Protein AF-A0A7S0RII6-F1 (afdb_monomer_lite)

Foldseek 3Di:
DPPPPVVVVVVPPPPPPCPPPQAADPVRDRGDPLRVLVVVLVVVVVVDPDNVVSVVSVVSSVCSVPVPVVVVVVVVVVVVVVVVVVVVVVVVVVVVVVVVVVPD

pLDDT: mean 78.42, std 18.79, range [42.31, 96.88]

Organism: NCBI:txid1411642

Secondary structure (DSSP, 8-state):
--SSSSTTTTS---------GGGS-TTS-SS-TTHHHHHHHHHHHHH-S-TTTTHHHHHHHHHHHH-HHHHHHHHHHHHHHHHHHHHHHHHHHHHHHHHHHHH-

Structure (mmCIF, N/CA/C/O backbone):
data_AF-A0A7S0RII6-F1
#
_entry.id   AF-A0A7S0RII6-F1
#
loop_
_atom_site.group_PDB
_atom_site.id
_atom_site.type_symbol
_atom_site.label_atom_id
_atom_site.label_alt_id
_atom_site.label_comp_id
_atom_site.label_asym_id
_atom_site.label_entity_id
_atom_site.label_seq_id
_atom_site.pdbx_PDB_ins_code
_atom_site.Cartn_x
_atom_site.Cartn_y
_atom_site.Cartn_z
_atom_site.occupancy
_atom_site.B_iso_or_equiv
_atom_site.auth_seq_id
_atom_site.auth_comp_id
_atom_site.auth_asym_id
_atom_site.auth_atom_id
_atom_site.pdbx_PDB_model_num
ATOM 1 N N . GLN A 1 1 ? 55.518 30.524 -26.015 1.00 45.69 1 GLN A N 1
ATOM 2 C CA . GLN A 1 1 ? 55.018 30.055 -24.703 1.00 45.69 1 GLN A CA 1
ATOM 3 C C . GLN A 1 1 ? 53.599 30.587 -24.507 1.00 45.69 1 GLN A C 1
ATOM 5 O O . GLN A 1 1 ? 53.446 31.653 -23.937 1.00 45.69 1 GLN A O 1
ATOM 10 N N . ALA A 1 2 ? 52.586 29.909 -25.058 1.00 44.56 2 ALA A N 1
ATOM 11 C CA . ALA A 1 2 ? 51.161 30.205 -24.810 1.00 44.56 2 ALA A CA 1
ATOM 12 C C . ALA A 1 2 ? 50.197 29.107 -25.323 1.00 44.56 2 ALA A C 1
ATOM 14 O O . ALA A 1 2 ? 48.999 29.223 -25.121 1.00 44.56 2 ALA A O 1
ATOM 15 N N . GLU A 1 3 ? 50.682 28.033 -25.961 1.00 45.16 3 GLU A N 1
ATOM 16 C CA . GLU A 1 3 ? 49.813 27.012 -26.581 1.00 45.16 3 GLU A CA 1
ATOM 17 C C . GLU A 1 3 ? 49.700 25.699 -25.784 1.00 45.16 3 GLU A C 1
ATOM 19 O O . GLU A 1 3 ? 49.006 24.779 -26.198 1.00 45.16 3 GLU A O 1
ATOM 24 N N . SER A 1 4 ? 50.344 25.583 -24.616 1.00 50.72 4 SER A N 1
ATOM 25 C CA . SER A 1 4 ? 50.370 24.325 -23.845 1.00 50.72 4 SER A CA 1
ATOM 26 C C . SER A 1 4 ? 49.363 24.244 -22.692 1.00 50.72 4 SER A C 1
ATOM 28 O O . SER A 1 4 ? 49.261 23.196 -22.054 1.00 50.72 4 SER A O 1
ATOM 30 N N . LEU A 1 5 ? 48.603 25.309 -22.411 1.00 47.88 5 LEU A N 1
ATOM 31 C CA . LEU A 1 5 ? 47.636 25.320 -21.300 1.00 47.88 5 LEU A CA 1
ATOM 32 C C . LEU A 1 5 ? 46.221 24.885 -21.702 1.00 47.88 5 LEU A C 1
ATOM 34 O O . LEU A 1 5 ? 45.449 24.489 -20.835 1.00 47.88 5 LEU A O 1
ATOM 38 N N . ILE A 1 6 ? 45.895 24.863 -22.998 1.00 52.44 6 ILE A N 1
ATOM 39 C CA . ILE A 1 6 ? 44.579 24.408 -23.480 1.00 52.44 6 ILE A CA 1
ATOM 40 C C . ILE A 1 6 ? 44.507 22.867 -23.519 1.00 52.44 6 ILE A C 1
ATOM 42 O O . ILE A 1 6 ? 43.467 22.284 -23.227 1.00 52.44 6 ILE A O 1
ATOM 46 N N . ALA A 1 7 ? 45.628 22.177 -23.764 1.00 44.47 7 ALA A N 1
ATOM 47 C CA . ALA A 1 7 ? 45.663 20.713 -23.882 1.00 44.47 7 ALA A CA 1
ATOM 48 C C . ALA A 1 7 ? 45.572 19.950 -22.542 1.00 44.47 7 ALA A C 1
ATOM 50 O O . ALA A 1 7 ? 45.335 18.746 -22.542 1.00 44.47 7 ALA A O 1
ATOM 51 N N . ARG A 1 8 ? 45.722 20.625 -21.392 1.00 48.00 8 ARG A N 1
ATOM 52 C CA . ARG A 1 8 ? 45.483 20.022 -20.064 1.00 48.00 8 ARG A CA 1
ATOM 53 C C . ARG A 1 8 ? 44.018 20.060 -19.632 1.00 48.00 8 ARG A C 1
ATOM 55 O O . ARG A 1 8 ? 43.650 19.352 -18.705 1.00 48.00 8 ARG A O 1
ATOM 62 N N . PHE A 1 9 ? 43.183 20.848 -20.305 1.00 42.31 9 PHE A N 1
ATOM 63 C CA . PHE A 1 9 ? 41.766 20.971 -19.960 1.00 42.31 9 PHE A CA 1
ATOM 64 C C . PHE A 1 9 ? 40.914 19.804 -20.489 1.00 42.31 9 PHE A C 1
ATOM 66 O O . PHE A 1 9 ? 39.756 19.671 -20.118 1.00 42.31 9 PHE A O 1
ATOM 73 N N . LEU A 1 10 ? 41.485 18.938 -21.338 1.00 43.75 10 LEU A N 1
ATOM 74 C CA . LEU A 1 10 ? 40.797 17.777 -21.916 1.00 43.75 10 LEU A CA 1
ATOM 75 C C . LEU A 1 10 ? 41.210 16.434 -21.285 1.00 43.75 10 LEU A C 1
ATOM 77 O O . LEU A 1 10 ? 40.691 15.398 -21.689 1.00 43.75 10 LEU A O 1
ATOM 81 N N . SER A 1 11 ? 42.106 16.434 -20.286 1.00 44.22 11 SER A N 1
ATOM 82 C CA . SER A 1 11 ? 42.379 15.255 -19.444 1.00 44.22 11 SER A CA 1
ATOM 83 C C . SER A 1 11 ? 41.523 15.203 -18.179 1.00 44.22 11 SER A C 1
ATOM 85 O O . SER A 1 11 ? 41.593 14.220 -17.447 1.00 44.22 11 SER A O 1
ATOM 87 N N . ASP A 1 12 ? 40.695 16.219 -17.926 1.00 45.47 12 ASP A N 1
ATOM 88 C CA . ASP A 1 12 ? 39.570 16.077 -17.010 1.00 45.47 12 ASP A CA 1
ATOM 89 C C . ASP A 1 12 ? 38.455 15.349 -17.761 1.00 45.47 12 ASP A C 1
ATOM 91 O O . ASP A 1 12 ? 37.452 15.916 -18.192 1.00 45.47 12 ASP A O 1
ATOM 95 N N . SER A 1 13 ? 38.632 14.033 -17.906 1.00 45.16 13 SER A N 1
ATOM 96 C CA . SER A 1 13 ? 37.568 13.088 -18.256 1.00 45.16 13 SER A CA 1
ATOM 97 C C . SER A 1 13 ? 36.567 12.949 -17.096 1.00 45.16 13 SER A C 1
ATOM 99 O O . SER A 1 13 ? 36.094 11.865 -16.775 1.00 45.16 13 SER A O 1
ATOM 101 N N . SER A 1 14 ? 36.229 14.088 -16.497 1.00 47.66 14 SER A N 1
ATOM 102 C CA . SER A 1 14 ? 35.065 14.371 -15.680 1.00 47.66 14 SER A CA 1
ATOM 103 C C . SER A 1 14 ? 33.912 14.800 -16.600 1.00 47.66 14 SER A C 1
ATOM 105 O O . SER A 1 14 ? 33.111 15.659 -16.252 1.00 47.66 14 SER A O 1
ATOM 107 N N . TYR A 1 15 ? 33.794 14.180 -17.783 1.00 50.88 15 TYR A N 1
ATOM 108 C CA . TYR A 1 15 ? 32.482 13.788 -18.289 1.00 50.88 15 TYR A CA 1
ATOM 109 C C . TYR A 1 15 ? 31.963 12.806 -17.232 1.00 50.88 15 TYR A C 1
ATOM 111 O O . TYR A 1 15 ? 32.242 11.614 -17.278 1.00 50.88 15 TYR A O 1
ATOM 119 N N . PHE A 1 16 ? 31.415 13.276 -16.110 1.00 48.25 16 PHE A N 1
ATOM 120 C CA . PHE A 1 16 ? 29.993 1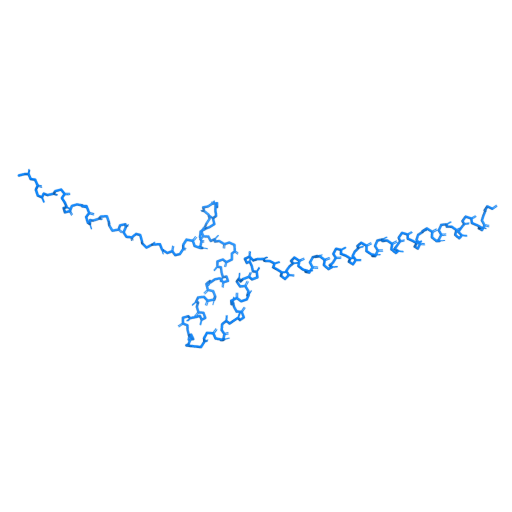3.598 -16.002 1.00 48.25 16 PHE A CA 1
ATOM 121 C C . PHE A 1 16 ? 29.140 12.542 -16.706 1.00 48.25 16 PHE A C 1
ATOM 123 O O . PHE A 1 16 ? 28.118 12.819 -17.324 1.00 48.25 16 PHE A O 1
ATOM 130 N N . PHE A 1 17 ? 29.559 11.285 -16.579 1.00 46.97 17 PHE A N 1
ATOM 131 C CA . PHE A 1 17 ? 28.635 10.190 -16.471 1.00 46.97 17 PHE A CA 1
ATOM 132 C C . PHE A 1 17 ? 27.839 10.478 -15.197 1.00 46.97 17 PHE A C 1
ATOM 134 O O . PHE A 1 17 ? 28.185 10.034 -14.105 1.00 46.97 17 PHE A O 1
ATOM 141 N N . VAL A 1 18 ? 26.785 11.288 -15.316 1.00 50.16 18 VAL A N 1
ATOM 142 C CA . VAL A 1 18 ? 25.650 11.144 -14.414 1.00 50.16 18 VAL A CA 1
ATOM 143 C C . VAL A 1 18 ? 25.082 9.772 -14.747 1.00 50.16 18 VAL A C 1
ATOM 145 O O . VAL A 1 18 ? 24.126 9.634 -15.505 1.00 50.16 18 VAL A O 1
ATOM 148 N N . THR A 1 19 ? 25.703 8.731 -14.185 1.00 54.38 19 THR A N 1
ATOM 149 C CA . THR A 1 19 ? 24.952 7.575 -13.713 1.00 54.38 19 THR A CA 1
ATOM 150 C C . THR A 1 19 ? 23.782 8.176 -12.959 1.00 54.38 19 THR A C 1
ATOM 152 O O . THR A 1 19 ? 23.987 9.047 -12.111 1.00 54.38 19 THR A O 1
ATOM 155 N N . MET A 1 20 ? 22.565 7.802 -13.347 1.00 49.25 20 MET A N 1
ATOM 156 C CA . MET A 1 20 ? 21.348 8.373 -12.796 1.00 49.25 20 MET A CA 1
ATOM 157 C C . MET A 1 20 ? 21.493 8.640 -11.293 1.00 49.25 20 MET A C 1
ATOM 159 O O . MET A 1 20 ? 21.656 7.718 -10.495 1.00 49.25 20 MET A O 1
ATOM 163 N N . ALA A 1 21 ? 21.416 9.913 -10.897 1.00 49.31 21 ALA A N 1
ATOM 164 C CA . ALA A 1 21 ? 21.475 10.316 -9.493 1.00 49.31 21 ALA A CA 1
ATOM 165 C C . ALA A 1 21 ? 20.314 9.727 -8.655 1.00 49.31 21 ALA A C 1
ATOM 167 O O . ALA A 1 21 ? 20.265 9.917 -7.444 1.00 49.31 21 ALA A O 1
ATOM 168 N N . SER A 1 22 ? 19.391 8.984 -9.283 1.00 53.12 22 SER A N 1
ATOM 169 C CA . SER A 1 22 ? 18.293 8.249 -8.653 1.00 53.12 22 SER A CA 1
ATOM 170 C C . SER A 1 22 ? 18.741 7.098 -7.744 1.00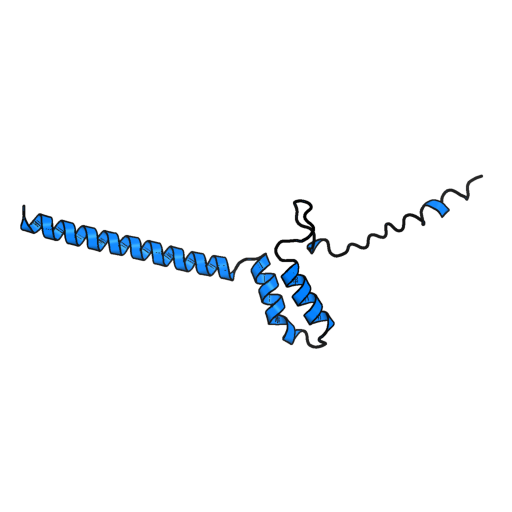 53.12 22 SER A C 1
ATOM 172 O O . SER A 1 22 ? 17.912 6.578 -6.998 1.00 53.12 22 SER A O 1
ATOM 174 N N . GLY A 1 23 ? 20.016 6.692 -7.789 1.00 55.19 23 GLY A N 1
ATOM 175 C CA . GLY A 1 23 ? 20.546 5.592 -6.979 1.00 55.19 23 GLY A CA 1
ATOM 176 C C . GLY A 1 23 ? 21.194 5.980 -5.650 1.00 55.19 23 GLY A C 1
ATOM 177 O O . GLY A 1 23 ? 21.381 5.105 -4.811 1.00 55.19 23 GLY A O 1
ATOM 178 N N . PHE A 1 24 ? 21.510 7.255 -5.408 1.00 57.88 24 PHE A N 1
ATOM 179 C CA . PHE A 1 24 ? 22.233 7.665 -4.200 1.00 57.88 24 PHE A CA 1
ATOM 180 C C . PHE A 1 24 ? 21.283 8.255 -3.156 1.00 57.88 24 PHE A C 1
ATOM 182 O O . PHE A 1 24 ? 20.579 9.236 -3.398 1.00 57.88 24 PHE A O 1
ATOM 189 N N . GLY A 1 25 ? 21.245 7.645 -1.969 1.00 59.41 25 GLY A N 1
ATOM 190 C CA . GLY A 1 25 ? 20.445 8.151 -0.858 1.00 59.41 25 GLY A CA 1
ATOM 191 C C . GLY A 1 25 ? 20.978 9.491 -0.343 1.00 59.41 25 GLY A C 1
ATOM 192 O O . GLY A 1 25 ? 22.186 9.708 -0.278 1.00 59.41 25 GLY A O 1
ATOM 193 N N . THR A 1 26 ? 20.084 10.365 0.128 1.00 60.62 26 THR A N 1
ATOM 194 C CA . THR A 1 26 ? 20.406 11.707 0.667 1.00 60.62 26 THR A CA 1
ATOM 195 C C . THR A 1 26 ? 21.390 11.716 1.847 1.00 60.62 26 THR A C 1
ATOM 197 O O . THR A 1 26 ? 21.892 12.770 2.218 1.00 60.62 26 THR A O 1
ATOM 200 N N . LYS A 1 27 ? 21.691 10.550 2.435 1.00 63.25 27 LYS A N 1
ATOM 201 C CA . LYS A 1 27 ? 22.667 10.359 3.521 1.00 63.25 27 LYS A CA 1
ATOM 202 C C . LYS A 1 27 ? 24.046 9.859 3.054 1.00 63.25 27 LYS A C 1
ATOM 204 O O . LYS A 1 27 ? 24.817 9.389 3.883 1.00 63.25 27 LYS A O 1
ATOM 209 N N . GLY A 1 28 ? 24.357 9.905 1.757 1.00 56.97 28 GLY A N 1
ATOM 210 C CA . GLY A 1 28 ? 25.639 9.403 1.236 1.00 56.97 28 GLY A CA 1
ATOM 211 C C . GLY A 1 28 ? 25.777 7.874 1.302 1.00 56.97 28 GLY A C 1
ATOM 212 O O . GLY A 1 28 ? 26.885 7.345 1.291 1.00 56.97 28 GLY A O 1
ATOM 213 N N . GLY A 1 29 ? 24.651 7.159 1.401 1.00 60.09 29 GLY A N 1
ATOM 214 C CA . GLY A 1 29 ? 24.596 5.699 1.331 1.00 60.09 29 GLY A CA 1
ATOM 215 C C . GLY A 1 29 ? 24.612 5.199 -0.116 1.00 60.09 29 GLY A C 1
ATOM 216 O O . GLY A 1 29 ? 24.097 5.869 -1.011 1.00 60.09 29 GLY A O 1
ATOM 217 N N . LYS A 1 30 ? 25.193 4.008 -0.313 1.00 56.91 30 LYS A N 1
ATOM 218 C CA . LYS A 1 30 ? 25.474 3.379 -1.616 1.00 56.91 30 LYS A CA 1
ATOM 219 C C . LYS A 1 30 ? 24.228 2.994 -2.437 1.00 56.91 30 LYS A C 1
ATOM 221 O O . LYS A 1 30 ? 24.383 2.723 -3.617 1.00 56.91 30 LYS A O 1
ATOM 226 N N . GLU A 1 31 ? 23.030 3.020 -1.849 1.00 67.06 31 GLU A N 1
ATOM 227 C CA . GLU A 1 31 ? 21.758 2.714 -2.520 1.00 67.06 31 GLU A CA 1
ATOM 228 C C . GLU A 1 31 ? 20.602 3.556 -1.954 1.00 67.06 31 GLU A C 1
ATOM 230 O O . GLU A 1 31 ? 20.483 3.767 -0.742 1.00 67.06 31 GLU A O 1
ATOM 235 N N . GLY A 1 32 ? 19.722 4.034 -2.834 1.00 73.12 32 GLY A N 1
ATOM 236 C CA . GLY A 1 32 ? 18.416 4.584 -2.478 1.00 73.12 32 GLY A CA 1
ATOM 237 C C . GLY A 1 32 ? 17.462 3.487 -1.988 1.00 73.12 32 GLY A C 1
ATOM 238 O O . GLY A 1 32 ? 17.584 2.331 -2.376 1.00 73.12 32 GLY A O 1
ATOM 239 N N . ARG A 1 33 ? 16.461 3.845 -1.165 1.00 80.38 33 ARG A N 1
ATOM 240 C CA . ARG A 1 33 ? 15.509 2.888 -0.545 1.00 80.38 33 ARG A CA 1
ATOM 241 C C . ARG A 1 33 ? 14.832 1.923 -1.529 1.00 80.38 33 ARG A C 1
ATOM 243 O O . ARG A 1 33 ? 14.491 0.818 -1.139 1.00 80.38 33 ARG A O 1
ATOM 250 N N . CYS A 1 34 ? 14.631 2.353 -2.774 1.00 87.44 34 CYS A N 1
ATOM 251 C CA . CYS A 1 34 ? 13.948 1.592 -3.822 1.00 87.44 34 CYS A CA 1
ATOM 252 C C . CYS A 1 34 ? 14.891 1.198 -4.972 1.00 87.44 34 CYS A C 1
ATOM 254 O O . CYS A 1 34 ? 14.425 0.935 -6.079 1.00 87.44 34 CYS A O 1
ATOM 256 N N . PHE A 1 35 ? 16.212 1.227 -4.757 1.00 84.81 35 PHE A N 1
ATOM 257 C CA . PHE A 1 35 ? 17.185 0.991 -5.825 1.00 84.81 35 PHE A CA 1
ATOM 258 C C . PHE A 1 35 ? 17.145 -0.448 -6.354 1.00 84.81 35 PHE A C 1
ATOM 260 O O . PHE A 1 35 ? 17.184 -0.638 -7.564 1.00 84.81 35 PHE A O 1
ATOM 267 N N . SER A 1 36 ? 16.957 -1.448 -5.490 1.00 85.75 36 SER A N 1
ATOM 268 C CA . SER A 1 36 ? 16.796 -2.850 -5.908 1.00 85.75 36 SER A CA 1
ATOM 269 C C . SER A 1 36 ? 15.597 -3.053 -6.842 1.00 85.75 36 SER A C 1
ATOM 271 O O . SER A 1 36 ? 15.711 -3.711 -7.868 1.00 85.75 36 SER A O 1
ATOM 273 N N . LEU A 1 37 ? 14.463 -2.407 -6.554 1.00 89.25 37 LEU A N 1
ATOM 274 C CA . LEU A 1 37 ? 13.272 -2.456 -7.412 1.00 89.25 37 LEU A CA 1
ATOM 275 C C . LEU A 1 37 ? 13.488 -1.751 -8.756 1.00 89.25 37 LEU A C 1
ATOM 277 O O . LEU A 1 37 ? 12.929 -2.154 -9.775 1.00 89.25 37 LEU A O 1
ATOM 281 N N . TRP A 1 38 ? 14.297 -0.690 -8.766 1.00 86.75 38 TRP A N 1
ATOM 282 C CA . TRP A 1 38 ? 14.691 -0.020 -10.000 1.00 86.75 38 TRP A CA 1
ATOM 283 C C . TRP A 1 38 ? 15.629 -0.888 -10.848 1.00 86.75 38 TRP A C 1
ATOM 285 O O . TRP A 1 38 ? 15.451 -0.930 -12.063 1.00 86.75 38 TRP A O 1
ATOM 295 N N . MET A 1 39 ? 16.573 -1.605 -10.226 1.00 88.12 39 MET A N 1
ATOM 296 C CA . MET A 1 39 ? 17.453 -2.554 -10.917 1.00 88.12 39 MET A CA 1
ATOM 297 C C . MET A 1 39 ? 16.637 -3.646 -11.615 1.00 88.12 39 MET A C 1
ATOM 299 O O . MET A 1 39 ? 16.782 -3.818 -12.822 1.00 88.12 39 MET A O 1
ATOM 303 N N . ASP A 1 40 ? 15.699 -4.275 -10.899 1.00 88.50 40 ASP A N 1
ATOM 304 C CA . ASP A 1 40 ? 14.775 -5.273 -11.457 1.00 88.50 40 ASP A CA 1
ATOM 305 C C . ASP A 1 40 ? 13.963 -4.729 -12.647 1.00 88.50 40 ASP A C 1
ATOM 307 O O . ASP A 1 40 ? 13.726 -5.419 -13.641 1.00 88.50 40 ASP A O 1
ATOM 311 N N . PHE A 1 41 ? 13.481 -3.486 -12.544 1.00 89.31 41 PHE A N 1
ATOM 312 C CA . PHE A 1 41 ? 12.739 -2.845 -13.627 1.00 89.31 41 PHE A CA 1
ATOM 313 C C . PHE A 1 41 ? 13.638 -2.549 -14.833 1.00 89.31 41 PHE A C 1
ATOM 315 O O . PHE A 1 41 ? 13.220 -2.773 -15.971 1.00 89.31 41 PHE A O 1
ATOM 322 N N . SER A 1 42 ? 14.858 -2.064 -14.597 1.00 87.00 42 SER A N 1
ATOM 323 C CA . SER A 1 42 ? 15.818 -1.758 -15.657 1.00 87.00 42 SER A CA 1
ATOM 324 C C . SER A 1 42 ? 16.274 -3.017 -16.393 1.00 87.00 42 SER A C 1
ATOM 326 O O . SER A 1 42 ? 16.383 -2.971 -17.615 1.00 87.00 42 SER A O 1
ATOM 328 N N . GLU A 1 43 ? 16.493 -4.121 -15.678 1.00 87.69 43 GLU A N 1
ATOM 329 C CA . GLU A 1 43 ? 16.832 -5.431 -16.252 1.00 87.69 43 GLU A CA 1
ATOM 330 C C . GLU A 1 43 ? 15.675 -5.973 -17.106 1.00 87.69 43 GLU A C 1
ATOM 332 O O . GLU A 1 43 ? 15.846 -6.342 -18.265 1.00 87.69 43 GLU A O 1
ATOM 337 N N . CYS A 1 44 ? 14.442 -5.894 -16.600 1.00 87.62 44 CYS A N 1
ATOM 338 C CA . CYS A 1 44 ? 13.272 -6.307 -17.377 1.00 87.62 44 CYS A CA 1
ATOM 339 C C . CYS A 1 44 ? 13.118 -5.494 -18.679 1.00 87.62 44 CYS A C 1
ATOM 341 O O . CYS A 1 44 ? 12.784 -6.041 -19.736 1.00 87.62 44 CYS A O 1
ATOM 343 N N . MET A 1 45 ? 13.367 -4.182 -18.617 1.00 84.62 45 MET A N 1
ATOM 344 C CA . MET A 1 45 ? 13.284 -3.287 -19.775 1.00 84.62 45 MET A CA 1
ATOM 345 C C . MET A 1 45 ? 14.450 -3.457 -20.759 1.00 84.62 45 MET A C 1
ATOM 347 O O . MET A 1 45 ? 14.274 -3.132 -21.932 1.00 84.62 45 MET A O 1
ATOM 351 N N . SER A 1 46 ? 15.618 -3.944 -20.322 1.00 84.44 46 SER A N 1
ATOM 352 C CA . SER A 1 46 ? 16.722 -4.267 -21.236 1.00 84.44 46 SER A CA 1
ATOM 353 C C . SER A 1 46 ? 16.481 -5.565 -22.000 1.00 84.44 46 SER A C 1
ATOM 355 O O . SER A 1 46 ? 16.882 -5.670 -23.158 1.00 84.44 46 SER A O 1
ATOM 357 N N . ASP A 1 47 ? 15.787 -6.519 -21.382 1.00 82.25 47 ASP A N 1
ATOM 358 C CA . ASP A 1 47 ? 15.626 -7.868 -21.929 1.00 82.25 47 ASP A CA 1
ATOM 359 C C . ASP A 1 47 ? 14.410 -8.016 -22.854 1.00 82.25 47 ASP A C 1
ATOM 361 O O . ASP A 1 47 ? 14.313 -8.977 -23.621 1.00 82.25 47 ASP A O 1
ATOM 365 N N . THR A 1 48 ? 13.456 -7.079 -22.806 1.00 77.56 48 THR A N 1
ATOM 366 C CA . THR A 1 48 ? 12.178 -7.204 -23.520 1.00 77.56 48 THR A CA 1
ATOM 367 C C . THR A 1 48 ? 11.914 -6.047 -24.485 1.00 77.56 48 THR A C 1
ATOM 369 O O . THR A 1 48 ? 11.962 -4.876 -24.127 1.00 77.56 48 THR A O 1
ATOM 372 N N . SER A 1 49 ? 11.551 -6.366 -25.736 1.00 72.19 49 SER A N 1
ATOM 373 C CA . SER A 1 49 ? 11.094 -5.363 -26.721 1.00 72.19 49 SER A CA 1
ATOM 374 C C . SER A 1 49 ? 9.652 -4.893 -26.487 1.00 72.19 49 SER A C 1
ATOM 376 O O . SER A 1 49 ? 9.207 -3.926 -27.102 1.00 72.19 49 SER A O 1
ATOM 378 N N . GLU A 1 50 ? 8.907 -5.575 -25.612 1.00 76.56 50 GLU A N 1
ATOM 379 C CA . GLU A 1 50 ? 7.529 -5.238 -25.259 1.00 76.56 50 GLU A CA 1
ATOM 380 C C . GLU A 1 50 ? 7.471 -4.625 -23.850 1.00 76.56 50 GLU A C 1
ATOM 382 O O . GLU A 1 50 ? 7.491 -5.362 -22.859 1.00 76.56 50 GLU A O 1
ATOM 387 N N . PRO A 1 51 ? 7.290 -3.298 -23.723 1.00 72.69 51 PRO A N 1
ATOM 388 C CA . PRO A 1 51 ? 7.281 -2.614 -22.426 1.00 72.69 51 PRO A CA 1
ATOM 389 C C . PRO A 1 51 ? 6.108 -3.036 -21.529 1.00 72.69 51 PRO A C 1
ATOM 391 O O . PRO A 1 51 ? 6.102 -2.757 -20.330 1.00 72.69 51 PRO A O 1
ATOM 394 N N . ASN A 1 52 ? 5.115 -3.725 -22.100 1.00 77.31 52 ASN A N 1
ATOM 395 C CA . ASN A 1 52 ? 3.928 -4.171 -21.388 1.00 77.31 52 ASN A CA 1
ATOM 396 C C . ASN A 1 52 ? 4.202 -5.330 -20.418 1.00 77.31 52 ASN A C 1
ATOM 398 O O . ASN A 1 52 ? 3.478 -5.499 -19.439 1.00 77.31 52 ASN A O 1
ATOM 402 N N . LYS A 1 53 ? 5.253 -6.122 -20.650 1.00 79.06 53 LYS A N 1
ATOM 403 C CA . LYS A 1 53 ? 5.591 -7.264 -19.784 1.00 79.06 53 LYS A CA 1
ATOM 404 C C . LYS A 1 53 ? 6.218 -6.826 -18.455 1.00 79.06 53 LYS A C 1
ATOM 406 O O . LYS A 1 53 ? 6.064 -7.513 -17.451 1.00 79.06 53 LYS A O 1
ATOM 411 N N . CYS A 1 54 ? 6.831 -5.642 -18.420 1.00 86.50 54 CYS A N 1
ATOM 412 C CA . CYS A 1 54 ? 7.512 -5.099 -17.243 1.00 86.50 54 CYS A CA 1
ATOM 413 C C . CYS A 1 54 ? 6.641 -4.173 -16.378 1.00 86.50 54 CYS A C 1
ATOM 415 O O . CYS A 1 54 ? 7.147 -3.555 -15.439 1.00 86.50 54 CYS A O 1
ATOM 417 N N . PHE A 1 55 ? 5.333 -4.066 -16.654 1.00 87.88 55 PHE A N 1
ATOM 418 C CA . PHE A 1 55 ? 4.434 -3.221 -15.857 1.00 87.88 55 PHE A CA 1
ATOM 419 C C . PHE A 1 55 ? 4.372 -3.634 -14.387 1.00 87.88 55 PHE A C 1
ATOM 421 O O . PHE A 1 55 ? 4.343 -2.760 -13.531 1.00 87.88 55 PHE A O 1
ATOM 428 N N . ALA A 1 56 ? 4.423 -4.933 -14.084 1.00 88.88 56 ALA A N 1
ATOM 429 C CA . ALA A 1 56 ? 4.424 -5.404 -12.700 1.00 88.88 56 ALA A CA 1
ATOM 430 C C . ALA A 1 56 ? 5.621 -4.839 -11.909 1.00 88.88 56 ALA A C 1
ATOM 432 O O . ALA A 1 56 ? 5.442 -4.246 -10.851 1.00 88.88 56 ALA A O 1
ATOM 433 N N . LYS A 1 57 ? 6.831 -4.919 -12.482 1.00 88.94 57 LYS A N 1
ATOM 434 C CA . LYS A 1 57 ? 8.058 -4.378 -11.872 1.00 88.94 57 LYS A CA 1
ATOM 435 C C . LYS A 1 57 ? 8.036 -2.852 -11.767 1.00 88.94 57 LYS A C 1
ATOM 437 O O . LYS A 1 57 ? 8.486 -2.291 -10.770 1.00 88.94 57 LYS A O 1
ATOM 442 N N . ARG A 1 58 ? 7.465 -2.170 -12.767 1.00 88.44 58 ARG A N 1
ATOM 443 C CA . ARG A 1 58 ? 7.238 -0.717 -12.719 1.00 88.44 58 ARG A CA 1
ATOM 444 C C . ARG A 1 58 ? 6.315 -0.335 -11.565 1.00 88.44 58 ARG A C 1
ATOM 446 O O . ARG A 1 58 ? 6.599 0.627 -10.855 1.00 88.44 58 ARG A O 1
ATOM 453 N N . ASP A 1 59 ? 5.211 -1.056 -11.405 1.00 90.94 59 ASP A N 1
ATOM 454 C CA . ASP A 1 59 ? 4.226 -0.779 -10.366 1.00 90.94 59 ASP A CA 1
ATOM 455 C C . ASP A 1 59 ? 4.824 -0.958 -8.973 1.00 90.94 59 ASP A C 1
ATOM 457 O O . ASP A 1 59 ? 4.527 -0.147 -8.101 1.00 90.94 59 ASP A O 1
ATOM 461 N N . ASP A 1 60 ? 5.696 -1.948 -8.776 1.00 91.75 60 ASP A N 1
ATOM 462 C CA . ASP A 1 60 ? 6.412 -2.153 -7.512 1.00 91.75 60 ASP A CA 1
ATOM 463 C C . ASP A 1 60 ? 7.395 -1.007 -7.220 1.00 91.75 60 ASP A C 1
ATOM 465 O O . ASP A 1 60 ? 7.435 -0.482 -6.106 1.00 91.75 60 ASP A O 1
ATOM 469 N N . TYR A 1 61 ? 8.134 -0.539 -8.231 1.00 89.62 61 TYR A N 1
ATOM 470 C CA . TYR A 1 61 ? 9.013 0.625 -8.088 1.00 89.62 61 TYR A CA 1
ATOM 471 C C . TYR A 1 61 ? 8.235 1.906 -7.731 1.00 89.62 61 TYR A C 1
ATOM 473 O O . TYR A 1 61 ? 8.621 2.642 -6.817 1.00 89.62 61 TYR A O 1
ATOM 481 N N . LEU A 1 62 ? 7.111 2.164 -8.410 1.00 90.88 62 LEU A N 1
ATOM 482 C CA . LEU A 1 62 ? 6.249 3.320 -8.132 1.00 90.88 62 LEU A CA 1
ATOM 483 C C . LEU A 1 62 ? 5.527 3.203 -6.784 1.00 90.88 62 LEU A C 1
ATOM 485 O O . LEU A 1 62 ? 5.271 4.219 -6.133 1.00 90.88 62 LEU A O 1
ATOM 489 N N . GLU A 1 63 ? 5.202 1.984 -6.358 1.00 93.00 63 GLU A N 1
ATOM 490 C CA . GLU A 1 63 ? 4.655 1.710 -5.033 1.00 93.00 63 GLU A CA 1
ATOM 491 C C . GLU A 1 63 ? 5.676 2.075 -3.957 1.00 93.00 63 GLU A C 1
ATOM 493 O O . GLU A 1 63 ? 5.351 2.902 -3.115 1.00 93.00 63 GLU A O 1
ATOM 498 N N . CYS A 1 64 ? 6.923 1.615 -4.060 1.00 90.56 64 CYS A N 1
ATOM 499 C CA . CYS A 1 64 ? 7.977 1.978 -3.107 1.00 90.56 64 CYS A CA 1
ATOM 500 C C . CYS A 1 64 ? 8.286 3.487 -3.094 1.00 90.56 64 CYS A C 1
ATOM 502 O O . CYS A 1 64 ? 8.692 4.044 -2.075 1.00 90.56 64 CYS A O 1
ATOM 504 N N . LEU A 1 65 ? 8.097 4.199 -4.210 1.00 89.62 65 LEU A N 1
ATOM 505 C CA . LEU A 1 65 ? 8.329 5.645 -4.243 1.00 89.62 65 LEU A CA 1
ATOM 506 C C . LEU A 1 65 ? 7.192 6.435 -3.575 1.00 89.62 65 LEU A C 1
ATOM 508 O O . LEU A 1 65 ? 7.446 7.398 -2.846 1.00 89.62 65 LEU A O 1
ATOM 512 N N . HIS A 1 66 ? 5.940 6.041 -3.823 1.00 90.12 66 HIS A N 1
ATOM 513 C CA . HIS A 1 66 ? 4.757 6.825 -3.448 1.00 90.12 66 HIS A CA 1
ATOM 514 C C . HIS A 1 66 ? 3.926 6.230 -2.307 1.00 90.12 66 HIS A C 1
ATOM 516 O O . HIS A 1 66 ? 3.022 6.902 -1.813 1.00 90.12 66 HIS A O 1
ATOM 522 N N . HIS A 1 67 ? 4.188 4.986 -1.909 1.00 90.44 67 HIS A N 1
ATOM 523 C CA . HIS A 1 67 ? 3.505 4.217 -0.863 1.00 90.44 67 HIS A CA 1
ATOM 524 C C . HIS A 1 67 ? 1.968 4.302 -0.933 1.00 90.44 67 HIS A C 1
ATOM 526 O O . HIS A 1 67 ? 1.262 4.249 0.074 1.00 90.44 67 HIS A O 1
ATOM 532 N N . ARG A 1 68 ? 1.399 4.469 -2.138 1.00 90.56 68 ARG A N 1
ATOM 533 C CA . ARG A 1 68 ? -0.042 4.732 -2.316 1.00 90.56 68 ARG A CA 1
ATOM 534 C C . ARG A 1 68 ? -0.892 3.576 -1.792 1.00 90.56 68 ARG A C 1
ATOM 536 O O . ARG A 1 68 ? -1.939 3.805 -1.183 1.00 90.56 68 ARG A O 1
ATOM 543 N N . LYS A 1 69 ? -0.463 2.338 -2.059 1.00 90.44 69 LYS A N 1
ATOM 544 C CA . LYS A 1 69 ? -1.175 1.130 -1.624 1.00 90.44 69 LYS A CA 1
ATOM 545 C C . LYS A 1 69 ? -1.067 0.979 -0.105 1.00 90.44 69 LYS A C 1
ATOM 547 O O . LYS A 1 69 ? -2.087 0.738 0.542 1.00 90.44 69 LYS A O 1
ATOM 552 N N . GLU A 1 70 ? 0.121 1.199 0.456 1.00 91.56 70 GLU A N 1
ATOM 553 C CA . GLU A 1 70 ? 0.352 1.153 1.902 1.00 91.5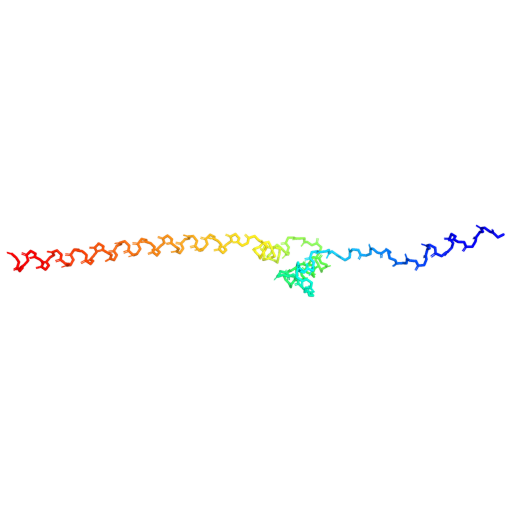6 70 GLU A CA 1
ATOM 554 C C . GLU A 1 70 ? -0.482 2.192 2.664 1.00 91.56 70 GLU A C 1
ATOM 556 O O . GLU A 1 70 ? -1.222 1.832 3.583 1.00 91.56 70 GLU A O 1
ATOM 561 N N . ILE A 1 71 ? -0.455 3.458 2.239 1.00 93.00 71 ILE A N 1
ATOM 562 C CA . ILE A 1 71 ? -1.213 4.543 2.881 1.00 93.00 71 ILE A CA 1
ATOM 563 C C . ILE A 1 71 ? -2.715 4.241 2.851 1.00 93.00 71 ILE A C 1
ATOM 565 O O . ILE A 1 71 ? -3.410 4.394 3.857 1.00 93.00 71 ILE A O 1
ATOM 569 N N . ASN A 1 72 ? -3.235 3.769 1.716 1.00 93.94 72 ASN A N 1
ATOM 570 C CA . ASN A 1 72 ? -4.650 3.419 1.605 1.00 93.94 72 ASN A CA 1
ATOM 571 C C . ASN A 1 72 ? -5.038 2.258 2.538 1.00 93.94 72 ASN A C 1
ATOM 573 O O . ASN A 1 72 ? -6.091 2.286 3.187 1.00 93.94 72 ASN A O 1
ATOM 577 N N . ARG A 1 73 ? -4.169 1.246 2.643 1.00 94.00 73 ARG A N 1
ATOM 578 C CA . ARG A 1 73 ? -4.365 0.123 3.562 1.00 94.00 73 ARG A CA 1
ATOM 579 C C . ARG A 1 73 ? -4.365 0.597 5.013 1.00 94.00 73 ARG A C 1
ATOM 581 O O . ARG A 1 73 ? -5.280 0.235 5.751 1.00 94.00 73 ARG A O 1
ATOM 588 N N . MET A 1 74 ? -3.401 1.428 5.406 1.00 94.88 74 MET A N 1
ATOM 589 C CA . MET A 1 74 ? -3.339 1.985 6.760 1.00 94.88 74 MET A CA 1
ATOM 590 C C . MET A 1 74 ? -4.578 2.812 7.088 1.00 94.88 74 MET A C 1
ATOM 592 O O . MET A 1 74 ? -5.208 2.567 8.110 1.00 94.88 74 MET A O 1
ATOM 596 N N . ASN A 1 75 ? -5.017 3.689 6.184 1.00 94.69 75 ASN A N 1
ATOM 597 C CA . ASN A 1 75 ? -6.238 4.474 6.374 1.00 94.69 75 ASN A CA 1
ATOM 598 C C . ASN A 1 75 ? -7.477 3.595 6.588 1.00 94.69 75 ASN A C 1
ATOM 600 O O . ASN A 1 75 ? -8.334 3.912 7.415 1.00 94.69 75 ASN A O 1
ATOM 604 N N . THR A 1 76 ? -7.579 2.490 5.849 1.00 95.62 76 THR A N 1
ATOM 605 C CA . THR A 1 76 ? -8.680 1.533 6.003 1.00 95.62 76 THR A CA 1
ATOM 606 C C . THR A 1 76 ? -8.617 0.855 7.369 1.00 95.62 76 THR A C 1
ATOM 608 O O . THR A 1 76 ? -9.618 0.832 8.084 1.00 95.62 76 THR A O 1
ATOM 611 N N . ILE A 1 77 ? -7.437 0.378 7.773 1.00 96.31 77 ILE A N 1
ATOM 612 C CA . ILE A 1 77 ? -7.228 -0.268 9.074 1.00 96.31 77 ILE A CA 1
ATOM 613 C C . ILE A 1 77 ? -7.543 0.707 10.210 1.00 96.31 77 ILE A C 1
ATOM 615 O O . ILE A 1 77 ? -8.357 0.382 11.073 1.00 96.31 77 ILE A O 1
ATOM 619 N N . SER A 1 78 ? -6.999 1.924 10.183 1.00 95.44 78 SER A N 1
ATOM 620 C CA . SER A 1 78 ? -7.259 2.941 11.206 1.00 95.44 78 SER A CA 1
ATOM 621 C C . SER A 1 78 ? -8.753 3.219 11.372 1.00 95.44 78 SER A C 1
ATOM 623 O O . SER A 1 78 ? -9.233 3.260 12.500 1.00 95.44 78 SER A O 1
ATOM 625 N N . ARG A 1 79 ? -9.511 3.316 10.268 1.00 95.50 79 ARG A N 1
ATOM 626 C CA . ARG A 1 79 ? -10.975 3.495 10.305 1.00 95.50 79 ARG A CA 1
ATOM 627 C C . ARG A 1 79 ? -11.708 2.295 10.899 1.00 95.50 79 ARG A C 1
ATOM 629 O O . ARG A 1 79 ? -12.726 2.469 11.562 1.00 95.50 79 ARG A O 1
ATOM 636 N N . THR A 1 80 ? -11.249 1.076 10.626 1.00 95.44 80 THR A N 1
ATOM 637 C CA . THR A 1 80 ? -11.8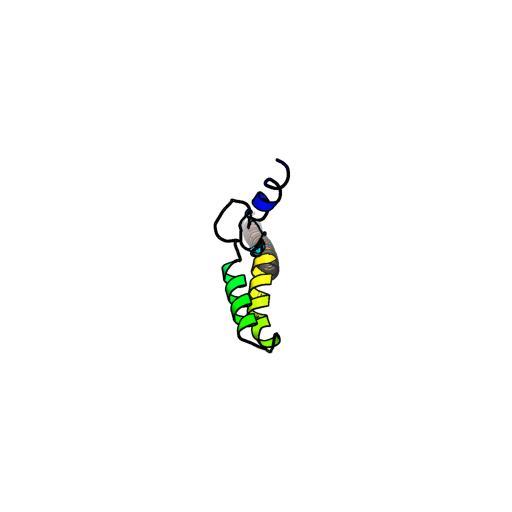59 -0.125 11.218 1.00 95.44 80 THR A CA 1
ATOM 638 C C . THR A 1 80 ? -11.573 -0.221 12.711 1.00 95.44 80 THR A C 1
ATOM 640 O O . THR A 1 80 ? -12.483 -0.517 13.479 1.00 95.44 80 THR A O 1
ATOM 643 N N . VAL A 1 81 ? -10.349 0.112 13.128 1.00 96.88 81 VAL A N 1
ATOM 644 C CA . VAL A 1 81 ? -9.929 0.097 14.532 1.00 96.88 81 VAL A CA 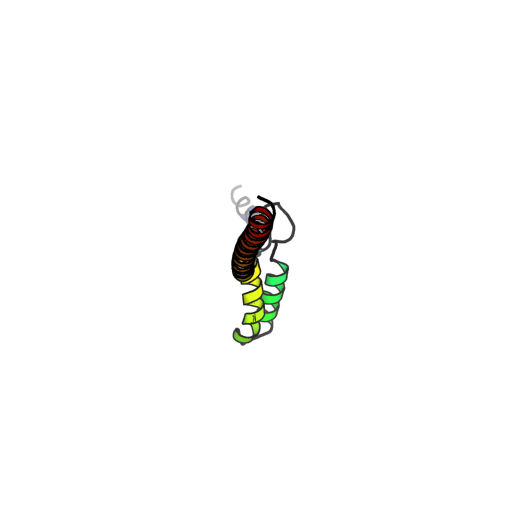1
ATOM 645 C C . VAL A 1 81 ? -10.702 1.136 15.341 1.00 96.88 81 VAL A C 1
ATOM 647 O O . VAL A 1 81 ? -11.194 0.808 16.418 1.00 96.88 81 VAL A O 1
ATOM 650 N N . THR A 1 82 ? -10.883 2.359 14.829 1.00 95.38 82 THR A N 1
ATOM 651 C CA . THR A 1 82 ? -11.679 3.379 15.534 1.00 95.38 82 THR A CA 1
ATOM 652 C C . THR A 1 82 ? -13.136 2.957 15.703 1.00 95.38 82 THR A C 1
ATOM 654 O O . THR A 1 82 ? -13.654 3.021 16.814 1.00 95.38 82 THR A O 1
ATOM 657 N N . LYS A 1 83 ? -13.774 2.424 14.653 1.00 96.00 83 LYS A N 1
ATOM 658 C CA . LYS A 1 83 ? -15.149 1.899 14.744 1.00 96.00 83 LYS A CA 1
ATOM 659 C C . LYS A 1 83 ? -15.273 0.748 15.747 1.00 96.00 83 LYS A C 1
ATOM 661 O O . LYS A 1 83 ? -16.232 0.676 16.511 1.00 96.00 83 LYS A O 1
ATOM 666 N N . GLN A 1 84 ? -14.305 -0.166 15.761 1.00 95.75 84 GLN A N 1
ATOM 667 C CA . GLN A 1 84 ? -14.280 -1.262 16.733 1.00 95.75 84 GLN A CA 1
ATOM 668 C C . GLN A 1 84 ? -14.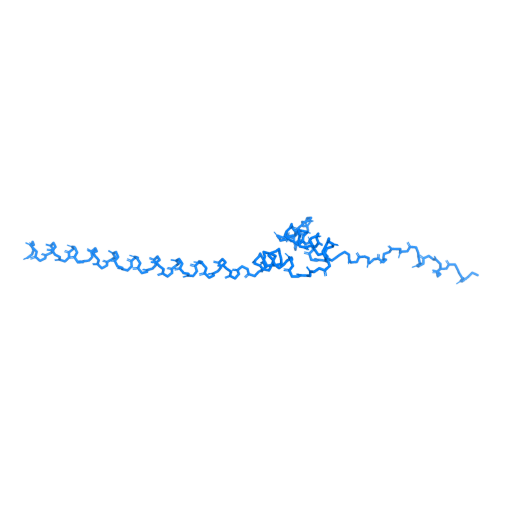115 -0.738 18.163 1.00 95.75 84 GLN A C 1
ATOM 670 O O . GLN A 1 84 ? -14.800 -1.213 19.063 1.00 95.75 84 GLN A O 1
ATOM 675 N N . ALA A 1 85 ? -13.274 0.276 18.372 1.00 95.75 85 ALA A N 1
ATOM 676 C CA . ALA A 1 85 ? -13.119 0.906 19.677 1.00 95.75 85 ALA A CA 1
ATOM 677 C C . ALA A 1 85 ? -14.414 1.592 20.149 1.00 95.75 85 ALA A C 1
ATOM 679 O O . ALA A 1 85 ? -14.780 1.452 21.313 1.00 95.75 85 ALA A O 1
ATOM 680 N N . GLU A 1 86 ? -15.134 2.289 19.266 1.00 95.44 86 GLU A N 1
ATOM 681 C CA . GLU A 1 86 ? -16.425 2.924 19.578 1.00 95.44 86 GLU A CA 1
ATOM 682 C C . GLU A 1 86 ? -17.486 1.889 19.969 1.00 95.44 86 GLU A C 1
ATOM 684 O O . GLU A 1 86 ? -18.021 1.949 21.075 1.00 95.44 86 GLU A O 1
ATOM 689 N N . THR A 1 87 ? -17.701 0.870 19.133 1.00 95.81 87 THR A N 1
ATOM 690 C CA . THR A 1 87 ? -18.667 -0.207 19.427 1.00 95.81 87 THR A CA 1
ATOM 691 C C . THR A 1 87 ? -18.315 -0.987 20.695 1.00 95.81 87 THR A C 1
ATOM 693 O O . THR A 1 87 ? -19.200 -1.414 21.436 1.00 95.81 87 THR A O 1
ATOM 696 N N . GLN A 1 88 ? -17.023 -1.167 20.991 1.00 95.00 88 GLN A N 1
ATOM 697 C CA . GLN A 1 88 ? -16.589 -1.795 22.236 1.00 95.00 88 GLN A CA 1
ATOM 698 C C . GLN A 1 88 ? -16.925 -0.920 23.450 1.00 95.00 88 GLN A C 1
ATOM 700 O O . GLN A 1 88 ? -17.354 -1.445 24.481 1.00 95.00 88 GLN A O 1
ATOM 705 N N . ARG A 1 89 ? -16.763 0.404 23.343 1.00 94.75 89 ARG A N 1
ATOM 706 C CA . ARG A 1 89 ? -17.141 1.352 24.404 1.00 94.75 89 ARG A CA 1
ATOM 707 C C . ARG A 1 89 ? -18.650 1.375 24.626 1.00 94.75 89 ARG A C 1
ATOM 709 O O . ARG A 1 89 ? -19.060 1.349 25.781 1.00 94.75 89 ARG A O 1
ATOM 716 N N . GLU A 1 90 ? -19.450 1.356 23.562 1.00 95.06 90 GLU A N 1
ATOM 717 C CA . GLU A 1 90 ? -20.916 1.271 23.645 1.00 95.06 90 GLU A CA 1
ATOM 718 C C . GLU A 1 90 ? -21.356 0.002 24.374 1.00 95.06 90 GLU A C 1
ATOM 720 O O . GLU A 1 90 ? -22.051 0.096 25.379 1.00 95.06 90 GLU A O 1
ATOM 725 N N . LYS A 1 91 ? -20.847 -1.171 23.982 1.00 95.38 91 LYS A N 1
ATOM 726 C CA . LYS A 1 91 ? -21.145 -2.439 24.675 1.00 95.38 91 LYS A CA 1
ATOM 727 C C . LYS A 1 91 ? -20.719 -2.430 26.142 1.00 95.38 91 LYS A C 1
ATOM 729 O O . LYS A 1 91 ? -21.405 -2.981 26.999 1.00 95.38 91 LYS A O 1
ATOM 734 N N . THR A 1 92 ? -19.572 -1.815 26.437 1.00 95.88 92 THR A N 1
ATOM 735 C CA . THR A 1 92 ? -19.083 -1.673 27.817 1.00 95.88 92 THR A CA 1
ATOM 736 C C . THR A 1 92 ? -20.026 -0.787 28.631 1.00 95.88 92 THR A C 1
ATOM 738 O O . THR A 1 92 ? -20.348 -1.120 29.771 1.00 95.88 92 THR A O 1
ATOM 741 N N . TYR A 1 93 ? -20.500 0.314 28.043 1.00 95.06 93 TYR A N 1
ATOM 742 C CA . TYR A 1 93 ? -21.464 1.217 28.665 1.00 95.06 93 TYR A CA 1
ATOM 743 C C . TYR A 1 93 ? -22.836 0.558 28.845 1.00 95.06 93 TYR A C 1
ATOM 745 O O . TYR A 1 93 ? -23.392 0.633 29.934 1.00 95.06 93 TYR A O 1
ATOM 753 N N . GLU A 1 94 ? -23.354 -0.140 27.833 1.00 94.75 94 GLU A N 1
ATOM 754 C CA . GLU A 1 94 ? -24.606 -0.903 27.914 1.00 94.75 94 GLU A CA 1
ATOM 755 C C . GLU A 1 94 ? -24.546 -1.960 29.020 1.00 94.75 94 GLU A C 1
ATOM 757 O O . GLU A 1 94 ? -25.464 -2.063 29.834 1.00 94.75 94 GLU A O 1
ATOM 762 N N . GLY A 1 95 ? -23.438 -2.703 29.104 1.00 92.75 95 GLY A N 1
ATOM 763 C CA . GLY A 1 95 ? -23.208 -3.663 30.181 1.00 92.75 95 GLY A CA 1
ATOM 764 C C . GLY A 1 95 ? -23.188 -2.996 31.558 1.00 92.75 95 GLY A C 1
ATOM 765 O O . GLY A 1 95 ? -23.846 -3.470 32.484 1.00 92.75 95 GLY A O 1
ATOM 766 N N . ALA A 1 96 ? -22.485 -1.869 31.697 1.00 94.38 96 ALA A N 1
ATOM 767 C CA . ALA A 1 96 ? -22.435 -1.112 32.947 1.00 94.38 96 ALA A CA 1
ATOM 768 C C . ALA A 1 96 ? -23.808 -0.540 33.343 1.00 94.38 96 ALA A C 1
ATOM 770 O O . ALA A 1 96 ? -24.191 -0.607 34.511 1.00 94.38 96 ALA A O 1
ATOM 771 N N . TRP A 1 97 ? -24.571 -0.028 32.377 1.00 93.88 97 TRP A N 1
ATOM 772 C CA . TRP A 1 97 ? -25.912 0.511 32.590 1.00 93.88 97 TRP A CA 1
ATOM 773 C C . TRP A 1 97 ? -26.909 -0.576 33.005 1.00 93.88 97 TRP A C 1
ATOM 775 O O . TRP A 1 97 ? -27.686 -0.379 33.938 1.00 93.88 97 TRP A O 1
ATOM 785 N N . ALA A 1 98 ? -26.843 -1.756 32.378 1.00 94.25 98 ALA A N 1
ATOM 786 C CA . ALA A 1 98 ? -27.666 -2.903 32.755 1.00 94.25 98 ALA A CA 1
ATOM 787 C C . ALA A 1 98 ? -27.379 -3.379 34.189 1.00 94.25 98 ALA A C 1
ATOM 789 O O . ALA A 1 98 ? -28.302 -3.758 34.910 1.00 94.25 98 ALA A O 1
ATOM 790 N N . ILE A 1 99 ? -26.113 -3.337 34.620 1.00 94.44 99 ILE A N 1
ATOM 791 C CA . ILE A 1 99 ? -25.735 -3.620 36.010 1.00 94.44 99 ILE A CA 1
ATOM 792 C C . ILE A 1 99 ? -26.310 -2.541 36.933 1.00 94.44 99 ILE A C 1
ATOM 794 O O . ILE A 1 99 ? -26.980 -2.881 37.903 1.00 94.44 99 ILE A O 1
ATOM 798 N N . PHE A 1 100 ? -26.105 -1.259 36.624 1.00 94.75 100 PHE A N 1
ATOM 799 C CA . PHE A 1 100 ? -26.608 -0.153 37.441 1.00 94.75 100 PHE A CA 1
ATOM 800 C C . PHE A 1 100 ? -28.122 -0.250 37.685 1.00 94.75 100 PHE A C 1
ATOM 802 O O . PHE A 1 100 ? -28.540 -0.301 38.836 1.00 94.75 100 PHE A O 1
ATOM 809 N N . ASN A 1 101 ? -28.932 -0.406 36.633 1.00 93.94 101 ASN A N 1
ATOM 810 C CA . ASN A 1 101 ? -30.393 -0.532 36.755 1.00 93.94 101 ASN A CA 1
ATOM 811 C C . ASN A 1 101 ? -30.870 -1.774 37.521 1.00 93.94 101 ASN A C 1
ATOM 813 O O . ASN A 1 101 ? -32.040 -1.859 37.884 1.00 93.94 101 ASN A O 1
ATOM 817 N N . LYS A 1 102 ? -30.010 -2.781 37.698 1.00 95.06 102 LYS A N 1
ATOM 818 C CA . LYS A 1 102 ? -30.348 -3.987 38.455 1.00 95.06 102 LYS A CA 1
ATOM 819 C C . LYS A 1 102 ? -30.091 -3.821 39.956 1.00 95.06 102 LYS A C 1
ATOM 821 O O . LYS A 1 102 ? -30.727 -4.517 40.745 1.00 95.06 102 LYS A O 1
ATOM 826 N N . TYR A 1 103 ? -29.131 -2.975 40.337 1.00 93.31 103 TYR A N 1
ATOM 827 C CA . TYR A 1 103 ? -28.635 -2.866 41.715 1.00 93.31 103 TYR A CA 1
ATOM 828 C C . TYR A 1 103 ? -28.905 -1.510 42.389 1.00 93.31 103 TYR A C 1
ATOM 830 O O . TYR A 1 103 ? -28.764 -1.436 43.610 1.00 93.31 103 TYR A O 1
ATOM 838 N N . CYS A 1 104 ? -29.274 -0.470 41.639 1.00 83.56 104 CYS A N 1
ATOM 839 C CA . CYS A 1 104 ? -29.804 0.794 42.160 1.00 83.56 104 CYS A CA 1
ATOM 840 C C . CYS A 1 104 ? -31.327 0.827 42.047 1.00 83.56 104 CYS A C 1
ATOM 842 O O . CYS A 1 104 ? -31.950 1.327 43.008 1.00 83.56 104 CYS A O 1
#

Sequence (104 aa):
QAESLIARFLSDSSYFFVTMASGFGTKGGKEGRCFSLWMDFSECMSDTSEPNKCFAKRDDYLECLHHRKEINRMNTISRTVTKQAETQREKTYEGAWAIFNKYC

InterPro domains:
  IPR019342 NADH:ubiquinone oxidoreductase, iron-sulphur subunit 5 [PTHR15224] (20-92)

Radius of gyration: 29.82 Å; chains: 1; bounding box: 85×38×69 Å